Protein AF-A0A2V5LH86-F1 (afdb_monomer)

Mean predicted aligned error: 9.28 Å

Radius of gyration: 18.5 Å; Cα contacts (8 Å, |Δi|>4): 27; chains: 1; bounding box: 34×32×46 Å

Solvent-accessible surface area (backbone atoms only — not comparable to full-atom values): 4906 Å² total; per-residue (Å²): 143,80,87,79,80,80,76,79,79,78,67,91,68,73,64,75,63,52,51,55,53,52,52,52,52,52,50,51,50,51,52,50,54,49,51,32,49,37,94,92,32,45,67,69,60,50,70,58,46,79,75,75,44,44,65,59,57,52,51,38,56,49,49,32,53,46,21,60,76,67,72,33,72,66,55,33,52,55,53,72,103

Structure (mmCIF, N/CA/C/O backbone):
data_AF-A0A2V5LH86-F1
#
_entry.id   AF-A0A2V5LH86-F1
#
loop_
_atom_site.group_PDB
_atom_site.id
_atom_site.type_symbol
_atom_site.label_atom_id
_atom_site.label_alt_id
_atom_site.label_comp_id
_atom_site.label_asym_id
_atom_site.label_entity_id
_atom_site.label_seq_id
_atom_site.pdbx_PDB_ins_code
_atom_site.Cartn_x
_atom_site.Cartn_y
_atom_site.Cartn_z
_atom_site.occupancy
_atom_site.B_iso_or_equiv
_atom_site.auth_seq_id
_atom_site.auth_comp_id
_atom_site.auth_asym_id
_atom_site.auth_atom_id
_atom_site.pdbx_PDB_model_num
ATOM 1 N N . MET A 1 1 ? 21.527 21.795 -30.208 1.00 47.75 1 MET A N 1
ATOM 2 C CA . MET A 1 1 ? 20.199 21.685 -30.853 1.00 47.75 1 MET A CA 1
ATOM 3 C C . MET A 1 1 ? 20.053 20.274 -31.427 1.00 47.75 1 MET A C 1
ATOM 5 O O . MET A 1 1 ? 20.459 20.043 -32.551 1.00 47.75 1 MET A O 1
ATOM 9 N N . LEU A 1 2 ? 19.550 19.308 -30.652 1.00 43.72 2 LEU A N 1
ATOM 10 C CA . LEU A 1 2 ? 19.163 17.982 -31.160 1.00 43.72 2 LEU A CA 1
ATOM 11 C C . LEU A 1 2 ? 17.923 17.534 -30.377 1.00 43.72 2 LEU A C 1
ATOM 13 O O . LEU A 1 2 ? 18.028 16.965 -29.295 1.00 43.72 2 LEU A O 1
ATOM 17 N N . ARG A 1 3 ? 16.733 17.862 -30.894 1.00 49.94 3 ARG A N 1
ATOM 18 C CA . ARG A 1 3 ? 15.466 17.343 -30.367 1.00 49.94 3 ARG A CA 1
ATOM 19 C C . ARG A 1 3 ? 15.337 15.889 -30.827 1.00 49.94 3 ARG A C 1
ATOM 21 O O . ARG A 1 3 ? 15.031 15.638 -31.989 1.00 49.94 3 ARG A O 1
ATOM 28 N N . ARG A 1 4 ? 15.612 14.932 -29.937 1.00 55.28 4 ARG A N 1
ATOM 29 C CA . ARG A 1 4 ? 15.259 13.523 -30.155 1.00 55.28 4 ARG A CA 1
ATOM 30 C C . ARG A 1 4 ? 13.738 13.404 -30.070 1.00 55.28 4 ARG A C 1
ATOM 32 O O . ARG A 1 4 ? 13.155 13.613 -29.012 1.00 55.28 4 ARG A O 1
ATOM 39 N N . ASN A 1 5 ? 13.104 13.095 -31.196 1.00 51.53 5 ASN A N 1
ATOM 40 C CA . ASN A 1 5 ? 11.689 12.749 -31.257 1.00 51.53 5 ASN A CA 1
ATOM 41 C C . ASN A 1 5 ? 11.474 11.385 -30.579 1.00 51.53 5 ASN A C 1
ATOM 43 O O . ASN A 1 5 ? 11.604 10.350 -31.232 1.00 51.53 5 ASN A O 1
ATOM 47 N N . LEU A 1 6 ? 11.134 11.371 -29.284 1.00 47.66 6 LEU A N 1
ATOM 48 C CA . LEU A 1 6 ? 10.508 10.201 -28.668 1.00 47.66 6 LEU A CA 1
ATOM 49 C C . LEU A 1 6 ? 9.104 10.059 -29.263 1.00 47.66 6 LEU A C 1
ATOM 51 O O . LEU A 1 6 ? 8.148 10.711 -28.850 1.00 47.66 6 LEU A O 1
ATOM 55 N N . ARG A 1 7 ? 8.978 9.215 -30.285 1.00 51.34 7 ARG A N 1
ATOM 56 C CA . ARG A 1 7 ? 7.679 8.793 -30.800 1.00 51.34 7 ARG A CA 1
ATOM 57 C C . ARG A 1 7 ? 7.181 7.675 -29.886 1.00 51.34 7 ARG A C 1
ATOM 59 O O . ARG A 1 7 ? 7.498 6.511 -30.117 1.00 51.34 7 ARG A O 1
ATOM 66 N N . VAL A 1 8 ? 6.440 8.032 -28.835 1.00 55.19 8 VAL A N 1
ATOM 67 C CA . VAL A 1 8 ? 5.723 7.056 -28.001 1.00 55.19 8 VAL A CA 1
ATOM 68 C C . VAL A 1 8 ? 4.712 6.355 -28.906 1.00 55.19 8 VAL A C 1
ATOM 70 O O . VAL A 1 8 ? 3.699 6.939 -29.300 1.00 55.19 8 VAL A O 1
ATOM 73 N N . ARG A 1 9 ? 5.029 5.127 -29.324 1.00 48.38 9 ARG A N 1
ATOM 74 C CA . ARG A 1 9 ? 4.123 4.286 -30.109 1.00 48.38 9 ARG A CA 1
ATOM 75 C C . ARG A 1 9 ? 2.974 3.860 -29.198 1.00 48.38 9 ARG A C 1
ATOM 77 O O . ARG A 1 9 ? 3.069 2.841 -28.529 1.00 48.38 9 ARG A O 1
ATOM 84 N N . HIS A 1 10 ? 1.898 4.638 -29.176 1.00 50.53 10 HIS A N 1
ATOM 85 C CA . HIS A 1 10 ? 0.630 4.188 -28.614 1.00 50.53 10 HIS A CA 1
ATOM 86 C C . HIS A 1 10 ? 0.039 3.172 -29.594 1.00 50.53 10 HIS A C 1
ATOM 88 O O . HIS A 1 10 ? -0.588 3.542 -30.587 1.00 50.53 10 HIS A O 1
ATOM 94 N N . ALA A 1 11 ? 0.314 1.888 -29.361 1.00 49.72 11 ALA A N 1
ATOM 95 C CA . ALA A 1 11 ? -0.476 0.825 -29.967 1.00 49.72 11 ALA A CA 1
ATOM 96 C C . ALA A 1 11 ? -1.955 1.031 -29.576 1.00 49.72 11 ALA A C 1
ATOM 98 O O . ALA A 1 11 ? -2.212 1.520 -28.472 1.00 49.72 11 ALA A O 1
ATOM 99 N N . PRO A 1 12 ? -2.928 0.698 -30.444 1.00 50.31 12 PRO A N 1
ATOM 100 C CA . PRO A 1 12 ? -4.340 0.760 -30.091 1.00 50.31 12 PRO A CA 1
ATOM 101 C C . PRO A 1 12 ? -4.610 -0.286 -29.006 1.00 50.31 12 PRO A C 1
ATOM 103 O O . PRO A 1 12 ? -4.821 -1.465 -29.273 1.00 50.31 12 PRO A O 1
ATOM 106 N N . PHE A 1 13 ? -4.515 0.161 -27.762 1.00 55.28 13 PHE A N 1
ATOM 107 C CA . PHE A 1 13 ? -4.807 -0.613 -26.576 1.00 55.28 13 PHE A CA 1
ATOM 108 C C . PHE A 1 13 ? -6.326 -0.830 -26.523 1.00 55.28 13 PHE A C 1
ATOM 110 O O . PHE A 1 13 ? -7.091 0.128 -26.622 1.00 55.28 13 PHE A O 1
ATOM 117 N N . VAL A 1 14 ? -6.790 -2.075 -26.420 1.00 56.56 14 VAL A N 1
ATOM 118 C CA . VAL A 1 14 ? -8.221 -2.395 -26.300 1.00 56.56 14 VAL A CA 1
ATOM 119 C C . VAL A 1 14 ? -8.689 -1.963 -24.903 1.00 56.56 14 VAL A C 1
ATOM 121 O O . VAL A 1 14 ? -8.613 -2.711 -23.937 1.00 56.56 14 VAL A O 1
ATOM 124 N N . VAL A 1 15 ? -9.121 -0.705 -24.776 1.00 56.62 15 VAL A N 1
ATOM 125 C CA . VAL A 1 15 ? -9.367 -0.021 -23.488 1.00 56.62 15 VAL A CA 1
ATOM 126 C C . VAL A 1 15 ? -10.538 -0.614 -22.683 1.00 56.62 15 VAL A C 1
ATOM 128 O O . VAL A 1 15 ? -10.580 -0.458 -21.465 1.00 56.62 15 VAL A O 1
ATOM 131 N N . ALA A 1 16 ? -11.508 -1.268 -23.329 1.00 57.56 16 ALA A N 1
ATOM 132 C CA . ALA A 1 16 ?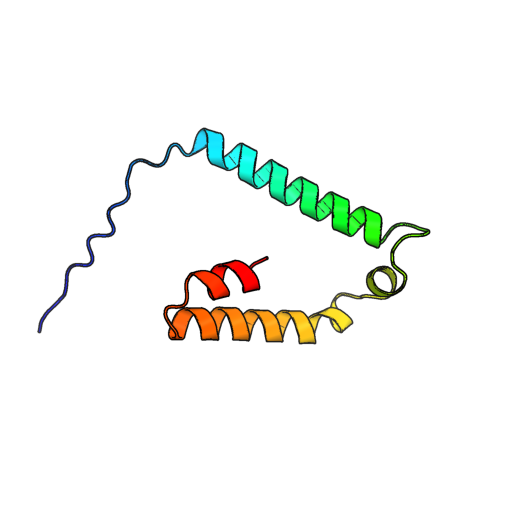 -12.752 -1.684 -22.672 1.00 57.56 16 ALA A CA 1
ATOM 133 C C . ALA A 1 16 ? -12.579 -2.880 -21.717 1.00 57.56 16 ALA A C 1
ATOM 135 O O . ALA A 1 16 ? -13.191 -2.888 -20.654 1.00 57.56 16 ALA A O 1
ATOM 136 N N . ASP A 1 17 ? -11.726 -3.844 -22.066 1.00 61.88 17 ASP A N 1
ATOM 137 C CA . ASP A 1 17 ? -11.526 -5.068 -21.276 1.00 61.88 17 ASP A CA 1
ATOM 138 C C . ASP A 1 17 ? -10.600 -4.819 -20.071 1.00 61.88 17 ASP A C 1
ATOM 140 O O . ASP A 1 17 ? -10.872 -5.243 -18.950 1.00 61.88 17 ASP A O 1
ATOM 144 N N . LEU A 1 18 ? -9.566 -3.982 -20.253 1.00 65.00 18 LEU A N 1
ATOM 145 C CA . LEU A 1 18 ? -8.661 -3.592 -19.166 1.00 65.00 18 LEU A CA 1
ATOM 146 C C . LEU A 1 18 ? -9.384 -2.841 -18.042 1.00 65.00 18 LEU A C 1
ATOM 148 O O . LEU A 1 18 ? -9.044 -3.020 -16.877 1.00 65.00 18 LEU A O 1
ATOM 152 N N . LYS A 1 19 ? -10.364 -1.990 -18.372 1.00 71.06 19 LYS A N 1
ATOM 153 C CA . LYS A 1 19 ? -11.108 -1.234 -17.354 1.00 71.06 19 LYS A CA 1
ATOM 154 C C . LYS A 1 19 ? -11.788 -2.168 -16.356 1.00 71.06 19 LYS A C 1
ATOM 156 O O . LYS A 1 19 ? -11.657 -1.943 -15.160 1.00 71.06 19 LYS A O 1
ATOM 161 N N . ASN A 1 20 ? -12.436 -3.225 -16.844 1.00 78.56 20 ASN A N 1
ATOM 162 C CA . ASN A 1 20 ? -13.110 -4.199 -15.987 1.00 78.56 20 ASN A CA 1
ATOM 163 C C . ASN A 1 20 ? -12.101 -4.984 -15.143 1.00 78.56 20 ASN A C 1
ATOM 165 O O . ASN A 1 20 ? -12.274 -5.094 -13.935 1.00 78.56 20 ASN A O 1
ATOM 169 N N . VAL A 1 21 ? -10.991 -5.420 -15.747 1.00 81.31 21 VAL A N 1
ATOM 170 C CA . VAL A 1 21 ? -9.913 -6.124 -15.036 1.00 81.31 21 VAL A CA 1
ATOM 171 C C . VAL A 1 21 ? -9.320 -5.264 -13.912 1.00 81.31 21 VAL A C 1
ATOM 173 O O . VAL A 1 21 ? -9.206 -5.726 -12.779 1.00 81.31 21 VAL A O 1
ATOM 176 N N . ILE A 1 22 ? -8.985 -3.998 -14.181 1.00 83.38 22 ILE A N 1
ATOM 177 C CA . ILE A 1 22 ? -8.444 -3.080 -13.164 1.00 83.38 22 ILE A CA 1
ATOM 178 C C . ILE A 1 22 ? -9.460 -2.851 -12.043 1.00 83.38 22 ILE A C 1
ATOM 180 O O . ILE A 1 22 ? -9.093 -2.904 -10.869 1.00 83.38 22 ILE A O 1
ATOM 184 N N . THR A 1 23 ? -10.730 -2.615 -12.386 1.00 89.81 23 THR A N 1
ATOM 185 C CA . THR A 1 23 ? -11.789 -2.443 -11.385 1.00 89.81 23 THR A CA 1
ATOM 186 C C . THR A 1 23 ? -11.929 -3.686 -10.504 1.00 89.81 23 THR A C 1
ATOM 188 O O . THR A 1 23 ? -12.013 -3.544 -9.285 1.00 89.81 23 THR A O 1
ATOM 191 N N . ASP A 1 24 ? -11.852 -4.888 -11.076 1.00 93.00 24 ASP A N 1
ATOM 192 C CA . ASP A 1 24 ? -11.936 -6.145 -10.328 1.00 93.00 24 ASP A CA 1
ATOM 193 C C . ASP A 1 24 ? -10.737 -6.357 -9.390 1.00 93.00 24 ASP A C 1
ATOM 195 O O . ASP A 1 24 ? -10.905 -6.817 -8.259 1.00 93.00 24 ASP A O 1
ATOM 199 N N . HIS A 1 25 ? -9.517 -6.032 -9.826 1.00 93.25 25 HIS A N 1
ATOM 200 C CA . HIS A 1 25 ? -8.325 -6.142 -8.977 1.00 93.25 25 HIS A CA 1
ATOM 201 C C . HIS A 1 25 ? -8.346 -5.145 -7.821 1.00 93.25 25 HIS A C 1
ATOM 203 O O . HIS A 1 25 ? -8.066 -5.521 -6.683 1.00 93.25 25 HIS A O 1
ATOM 209 N N . PHE A 1 26 ? -8.739 -3.900 -8.089 1.00 93.69 26 PHE A N 1
ATOM 210 C CA . PHE A 1 26 ? -8.870 -2.895 -7.043 1.00 93.69 26 PHE A CA 1
ATOM 211 C C . PHE A 1 26 ? -9.973 -3.263 -6.041 1.00 93.69 26 PHE A C 1
ATOM 213 O O . PHE A 1 26 ? -9.759 -3.173 -4.835 1.00 93.69 26 PHE A O 1
ATOM 220 N N . ALA A 1 27 ? -11.115 -3.774 -6.515 1.00 96.19 27 ALA A N 1
ATOM 221 C CA . ALA A 1 27 ? -12.172 -4.278 -5.639 1.00 96.19 27 ALA A CA 1
ATOM 222 C C . ALA A 1 27 ? -11.666 -5.408 -4.725 1.00 96.19 27 ALA A C 1
ATOM 224 O O . ALA A 1 27 ? -11.913 -5.383 -3.520 1.00 96.19 27 ALA A O 1
ATOM 225 N N . LYS A 1 28 ? -10.877 -6.352 -5.260 1.00 96.94 28 LYS A N 1
ATOM 226 C CA . LYS A 1 28 ? -10.247 -7.4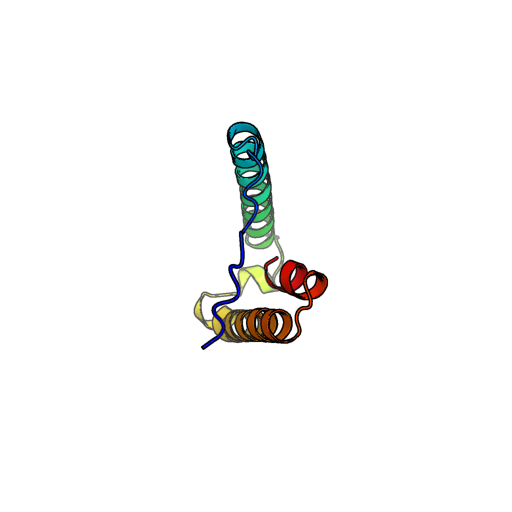17 -4.459 1.00 96.94 28 LYS A CA 1
ATOM 227 C C . LYS A 1 28 ? -9.285 -6.870 -3.404 1.00 96.94 28 LYS A C 1
ATOM 229 O O . LYS A 1 28 ? -9.282 -7.379 -2.285 1.00 96.94 28 LYS A O 1
ATOM 234 N N . LEU A 1 29 ? -8.487 -5.851 -3.730 1.00 96.75 29 LEU A N 1
ATOM 235 C CA . LEU A 1 29 ? -7.625 -5.179 -2.754 1.00 96.75 29 LEU A CA 1
ATOM 236 C C . LEU A 1 29 ? -8.462 -4.553 -1.629 1.00 96.75 29 LEU A C 1
ATOM 238 O O . LEU A 1 29 ? -8.182 -4.791 -0.454 1.00 96.75 29 LEU A O 1
ATOM 242 N N . CYS A 1 30 ? -9.528 -3.822 -1.971 1.00 97.56 30 CYS A N 1
ATOM 243 C CA . CYS A 1 30 ? -10.447 -3.257 -0.983 1.00 97.56 30 CYS A CA 1
ATOM 244 C C . CYS A 1 30 ? -11.069 -4.339 -0.087 1.00 97.56 30 CYS A C 1
ATOM 246 O O . CYS A 1 30 ? -11.138 -4.151 1.127 1.00 97.56 30 CYS A O 1
ATOM 248 N N . ASP A 1 31 ? -11.459 -5.485 -0.651 1.00 98.38 31 ASP A N 1
ATOM 249 C CA . ASP A 1 31 ? -11.996 -6.616 0.111 1.00 98.38 31 ASP A CA 1
ATOM 250 C C . ASP A 1 31 ? -10.966 -7.209 1.083 1.00 98.38 31 ASP A C 1
ATOM 252 O O . ASP A 1 31 ? -11.317 -7.589 2.203 1.00 98.38 31 ASP A O 1
ATOM 256 N N . ILE A 1 32 ? -9.696 -7.305 0.678 1.00 98.19 32 ILE A N 1
ATOM 257 C CA . ILE A 1 32 ? -8.605 -7.771 1.547 1.00 98.19 32 ILE A CA 1
ATOM 258 C C . ILE A 1 32 ? -8.416 -6.797 2.710 1.00 98.19 32 ILE A C 1
ATOM 260 O O . ILE A 1 32 ? -8.451 -7.220 3.866 1.00 98.19 32 ILE A O 1
ATOM 264 N N . VAL A 1 33 ? -8.300 -5.497 2.428 1.00 97.81 33 VAL A N 1
ATOM 265 C CA . VAL A 1 33 ? -8.153 -4.462 3.463 1.00 97.81 33 VAL A CA 1
ATOM 266 C C . VAL A 1 33 ? -9.357 -4.467 4.412 1.00 97.81 33 VAL A C 1
ATOM 268 O O . VAL A 1 33 ? -9.187 -4.410 5.631 1.00 97.81 33 VAL A O 1
ATOM 271 N N . ALA A 1 34 ? -10.577 -4.611 3.887 1.00 98.25 34 ALA A N 1
ATOM 272 C CA . ALA A 1 34 ? -11.789 -4.708 4.696 1.00 98.25 34 ALA A CA 1
ATOM 273 C C . ALA A 1 34 ? -11.764 -5.932 5.627 1.00 98.25 34 ALA A C 1
ATOM 275 O O . ALA A 1 34 ? -12.099 -5.808 6.805 1.00 98.25 34 ALA A O 1
ATOM 276 N N . LYS A 1 35 ? -11.323 -7.098 5.135 1.00 98.56 35 LYS A N 1
ATOM 277 C CA . LYS A 1 35 ? -11.166 -8.317 5.948 1.00 98.56 35 LYS A CA 1
ATOM 278 C C . LYS A 1 35 ? -10.107 -8.154 7.034 1.00 98.56 35 LYS A C 1
ATOM 280 O O . LYS A 1 35 ? -10.354 -8.548 8.170 1.00 98.56 35 L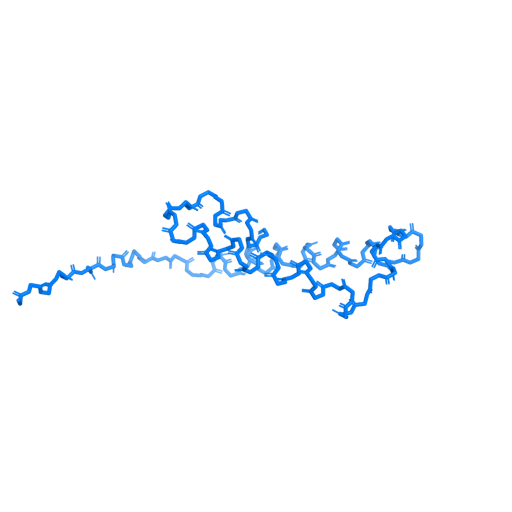YS A O 1
ATOM 285 N N . LEU A 1 36 ? -8.959 -7.555 6.714 1.00 98.56 36 LEU A N 1
ATOM 286 C CA . LEU A 1 36 ? -7.888 -7.319 7.687 1.00 98.56 36 LEU A CA 1
ATOM 287 C C . LEU A 1 36 ? -8.342 -6.370 8.803 1.00 98.56 36 LEU A C 1
ATOM 289 O O . LEU A 1 36 ? -8.011 -6.594 9.964 1.00 98.56 36 LEU A O 1
ATOM 293 N N . ARG A 1 37 ? -9.166 -5.367 8.478 1.00 98.06 37 ARG A N 1
ATOM 294 C CA . ARG A 1 37 ? -9.673 -4.372 9.439 1.00 98.06 37 ARG A CA 1
ATOM 295 C C . ARG A 1 37 ? -10.974 -4.776 10.154 1.00 98.06 37 ARG A C 1
ATOM 297 O O . ARG A 1 37 ? -11.405 -4.074 11.071 1.00 98.06 37 ARG A O 1
ATOM 304 N N . ALA A 1 38 ? -11.610 -5.883 9.771 1.00 98.19 38 ALA A N 1
ATOM 305 C CA . ALA A 1 38 ? -12.849 -6.368 10.384 1.00 98.19 38 ALA A CA 1
ATOM 306 C C . ALA A 1 38 ? -12.638 -6.854 11.837 1.00 98.19 38 ALA A C 1
ATOM 308 O O . ALA A 1 38 ? -11.513 -7.159 12.236 1.00 98.19 38 ALA A O 1
ATOM 309 N N . PRO A 1 39 ? -13.698 -6.974 12.664 1.00 97.88 39 PRO A N 1
ATOM 310 C CA . PRO A 1 39 ? -13.602 -7.654 13.957 1.00 97.88 39 PRO A CA 1
ATOM 311 C C . PRO A 1 39 ? -13.032 -9.074 13.802 1.00 97.88 39 PRO A C 1
ATOM 313 O O . PRO A 1 39 ? -13.520 -9.850 12.986 1.00 97.88 39 PRO A O 1
ATOM 316 N N . GLY A 1 40 ? -11.995 -9.408 14.575 1.00 97.12 40 GLY A N 1
ATOM 317 C CA . GLY A 1 40 ? -11.271 -10.683 14.443 1.00 97.12 40 GLY A CA 1
ATOM 318 C C . GLY A 1 40 ? -10.264 -10.742 13.284 1.00 97.12 40 GLY A C 1
ATOM 319 O O . GLY A 1 40 ? -9.643 -11.783 13.091 1.00 97.12 40 GLY A O 1
ATOM 320 N N . GLY A 1 41 ? -10.091 -9.647 12.534 1.00 97.88 41 GLY A N 1
ATOM 321 C CA . GLY A 1 41 ? -9.031 -9.474 11.542 1.00 97.88 41 GLY A CA 1
ATOM 322 C C . GLY A 1 41 ? -7.653 -9.233 12.169 1.00 97.88 41 GLY A C 1
ATOM 323 O O . GLY A 1 41 ? -7.451 -9.417 13.372 1.00 97.88 41 GLY A O 1
ATOM 324 N N . CYS A 1 42 ? -6.695 -8.802 11.350 1.00 98.38 42 CYS A N 1
ATOM 325 C CA . CYS A 1 42 ? -5.322 -8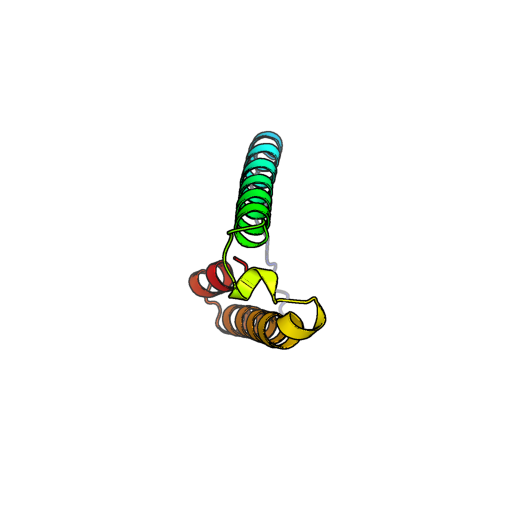.556 11.781 1.00 98.38 42 CYS A CA 1
ATOM 326 C C . CYS A 1 42 ? -5.271 -7.444 12.850 1.00 98.38 42 CYS A C 1
ATOM 328 O O . CYS A 1 42 ? -5.742 -6.331 12.598 1.00 98.38 42 CYS A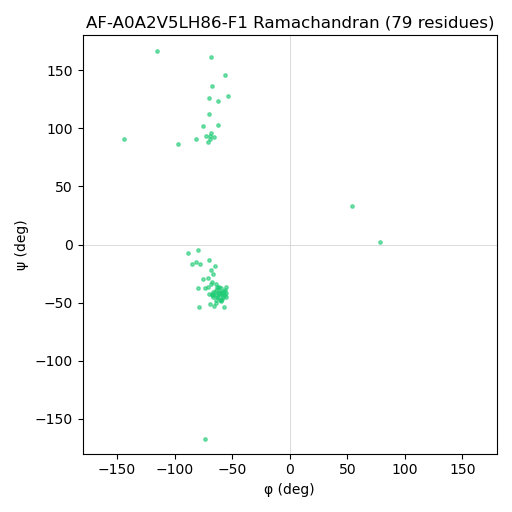 O 1
ATOM 330 N N . PRO A 1 43 ? -4.702 -7.699 14.046 1.00 98.06 43 PRO A N 1
ATOM 331 C CA . PRO A 1 43 ? -4.618 -6.687 15.098 1.00 98.06 43 PRO A CA 1
ATOM 332 C C . PRO A 1 43 ? -3.866 -5.426 14.661 1.00 98.06 43 PRO A C 1
ATOM 334 O O . PRO A 1 43 ? -4.352 -4.324 14.896 1.00 98.06 43 PRO A O 1
ATOM 337 N N . TRP A 1 44 ? -2.744 -5.593 13.953 1.00 97.81 44 TRP A N 1
ATOM 338 C CA . TRP A 1 44 ? -1.916 -4.479 13.492 1.00 97.81 44 TRP A CA 1
ATOM 339 C C . TRP A 1 44 ? -2.662 -3.579 12.499 1.00 97.81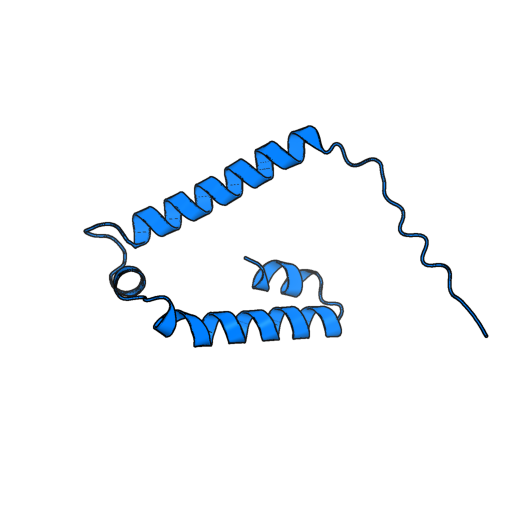 44 TRP A C 1
ATOM 341 O O . TRP A 1 44 ? -2.707 -2.368 12.702 1.00 97.81 44 TRP A O 1
ATOM 351 N N . ASP A 1 45 ? -3.316 -4.157 11.482 1.00 98.06 45 ASP A N 1
ATOM 352 C CA . ASP A 1 45 ? -4.083 -3.397 10.480 1.00 98.06 45 ASP A CA 1
ATOM 353 C C . ASP A 1 45 ? -5.236 -2.617 11.110 1.00 98.06 45 ASP A C 1
ATOM 355 O O . ASP A 1 45 ? -5.551 -1.499 10.698 1.00 98.06 45 ASP A O 1
ATOM 359 N N . ARG A 1 46 ? -5.881 -3.197 12.125 1.00 97.81 46 ARG A N 1
ATOM 360 C CA . ARG A 1 46 ? -6.987 -2.557 12.848 1.00 97.81 46 ARG A CA 1
ATOM 361 C C . ARG A 1 46 ? -6.546 -1.351 13.666 1.00 97.81 46 ARG A C 1
ATOM 363 O O . ARG A 1 46 ? -7.336 -0.425 13.830 1.00 97.81 46 ARG A O 1
ATOM 370 N N . GLU A 1 47 ? -5.326 -1.379 14.188 1.00 97.62 47 GLU A N 1
ATOM 371 C CA . GLU A 1 47 ? -4.747 -0.288 14.974 1.00 97.62 47 GLU A CA 1
ATOM 372 C C . GLU A 1 47 ? -4.253 0.871 14.094 1.00 97.62 47 GLU A C 1
ATOM 374 O O . GLU A 1 47 ? -4.093 1.986 14.591 1.00 97.62 47 GLU A O 1
ATOM 379 N N . GLN A 1 48 ? -4.073 0.650 12.783 1.00 98.31 48 GLN A N 1
ATOM 380 C CA . GLN A 1 48 ? -3.604 1.693 11.873 1.00 98.31 48 GLN A CA 1
ATOM 381 C C . GLN A 1 48 ? -4.621 2.824 11.683 1.00 98.31 48 GLN A C 1
ATOM 383 O O . GLN A 1 48 ? -5.813 2.608 11.416 1.00 98.31 48 GLN A O 1
ATOM 388 N N . THR A 1 49 ? -4.097 4.045 11.720 1.00 97.31 49 THR A N 1
ATOM 389 C CA . THR A 1 49 ? -4.769 5.310 11.411 1.00 97.31 49 THR A CA 1
ATOM 390 C C . THR A 1 49 ? -4.132 5.939 10.173 1.00 97.31 49 THR A C 1
ATOM 392 O O . THR A 1 49 ? -3.036 5.553 9.777 1.00 97.31 49 THR A O 1
ATOM 395 N N . ASN A 1 50 ? -4.775 6.949 9.577 1.00 97.19 50 ASN A N 1
ATOM 396 C CA . ASN A 1 50 ? -4.158 7.684 8.466 1.00 97.19 50 ASN A CA 1
ATOM 397 C C . ASN A 1 50 ? -2.794 8.269 8.865 1.00 97.19 50 ASN A C 1
ATOM 399 O O . ASN A 1 50 ? -1.865 8.205 8.075 1.00 97.19 50 ASN A O 1
ATOM 403 N N . GLU A 1 51 ? -2.668 8.776 10.096 1.00 98.50 51 GLU A N 1
ATOM 404 C CA . GLU A 1 51 ? -1.422 9.348 10.619 1.00 98.50 51 GLU A CA 1
ATOM 405 C C . GLU A 1 51 ? -0.323 8.289 10.780 1.00 98.50 51 GLU A C 1
ATOM 407 O O . GLU A 1 51 ? 0.808 8.504 10.355 1.00 98.50 51 GLU A O 1
ATOM 412 N N . SER A 1 52 ? -0.647 7.121 11.350 1.00 98.12 52 SER A N 1
ATOM 413 C CA . SER A 1 52 ? 0.352 6.066 11.579 1.00 98.12 52 SER A CA 1
ATOM 414 C C . SER A 1 52 ? 0.870 5.434 10.286 1.00 98.12 52 SER A C 1
ATOM 416 O O . SER A 1 52 ? 1.967 4.884 10.287 1.00 98.12 52 SER A O 1
ATOM 418 N N . LEU A 1 53 ? 0.108 5.533 9.192 1.00 98.12 53 LEU A N 1
ATOM 419 C CA . LEU A 1 53 ? 0.496 5.038 7.871 1.00 98.12 53 LEU A CA 1
ATOM 420 C C . LEU A 1 53 ? 1.347 6.031 7.066 1.00 98.12 53 LEU A C 1
ATOM 422 O O . LEU A 1 53 ? 1.993 5.617 6.107 1.00 98.12 53 LEU A O 1
ATOM 426 N N . LEU A 1 54 ? 1.373 7.321 7.430 1.00 98.38 54 LEU A N 1
ATOM 427 C CA . LEU A 1 54 ? 2.116 8.340 6.678 1.00 98.38 54 LEU A CA 1
ATOM 428 C C . LEU A 1 54 ? 3.608 8.022 6.498 1.00 98.38 54 LEU A C 1
ATOM 430 O O . LEU A 1 54 ? 4.088 8.219 5.383 1.00 98.38 54 LEU A O 1
ATOM 434 N N . PRO A 1 55 ? 4.355 7.544 7.517 1.00 98.38 55 PRO A N 1
ATOM 435 C CA . PRO A 1 55 ? 5.776 7.253 7.345 1.00 98.38 55 PRO A CA 1
ATOM 436 C C . PRO A 1 55 ? 6.027 6.206 6.258 1.00 98.38 55 PRO A C 1
ATOM 438 O O . PRO A 1 55 ? 6.810 6.469 5.351 1.00 98.38 55 PRO A O 1
ATOM 441 N N . ALA A 1 56 ? 5.296 5.087 6.304 1.00 97.31 56 ALA A N 1
ATOM 442 C CA . ALA A 1 56 ? 5.395 4.029 5.302 1.00 97.31 56 ALA A CA 1
ATOM 443 C C . ALA A 1 56 ? 4.965 4.535 3.919 1.00 97.31 56 ALA A C 1
ATOM 445 O O . ALA A 1 56 ? 5.681 4.356 2.947 1.00 97.31 56 ALA A O 1
ATOM 446 N N . LEU A 1 57 ? 3.852 5.272 3.825 1.00 97.56 57 LEU A N 1
ATOM 447 C CA . LEU A 1 57 ? 3.395 5.827 2.546 1.00 97.56 57 LEU A CA 1
ATOM 448 C C . LEU A 1 57 ? 4.427 6.772 1.902 1.00 97.56 57 LEU A C 1
ATOM 450 O O . LEU A 1 57 ? 4.555 6.818 0.680 1.00 97.56 57 LEU A O 1
ATOM 454 N N . ILE A 1 58 ? 5.137 7.561 2.712 1.00 98.50 58 ILE A N 1
ATOM 455 C CA . ILE A 1 58 ? 6.194 8.453 2.228 1.00 98.50 58 ILE A CA 1
ATOM 456 C C . ILE A 1 58 ? 7.411 7.644 1.769 1.00 98.50 58 ILE A C 1
ATOM 458 O O . ILE A 1 58 ? 7.982 7.984 0.735 1.00 98.50 58 ILE A O 1
ATOM 462 N N . GLU A 1 59 ? 7.802 6.611 2.516 1.00 98.62 59 GLU A N 1
ATOM 463 C CA . GLU A 1 59 ? 8.910 5.711 2.171 1.00 98.62 59 GLU A CA 1
ATOM 464 C C . GLU A 1 59 ? 8.685 5.055 0.803 1.00 98.62 59 GLU A C 1
ATOM 466 O O . GLU A 1 59 ? 9.475 5.293 -0.109 1.00 98.62 59 GLU A O 1
ATOM 471 N N . GLU A 1 60 ? 7.534 4.415 0.608 1.00 98.31 60 GLU A N 1
ATOM 472 C CA . GLU A 1 60 ? 7.126 3.799 -0.665 1.00 98.31 60 GLU A CA 1
ATOM 473 C C . GLU A 1 60 ? 7.159 4.815 -1.825 1.00 98.31 60 GLU A C 1
ATOM 475 O O . GLU A 1 60 ? 7.659 4.552 -2.920 1.00 98.31 60 GLU A O 1
ATOM 480 N N . ALA A 1 61 ? 6.702 6.054 -1.593 1.00 98.44 61 ALA A N 1
ATOM 481 C CA . ALA A 1 61 ? 6.760 7.107 -2.609 1.00 98.44 61 ALA A CA 1
ATOM 482 C C . ALA A 1 61 ? 8.203 7.492 -2.993 1.00 98.44 61 ALA A C 1
ATOM 484 O O . ALA A 1 61 ? 8.468 7.847 -4.151 1.00 98.44 61 ALA A O 1
ATOM 485 N N . TYR A 1 62 ? 9.144 7.439 -2.046 1.00 98.62 62 TYR A N 1
ATOM 486 C CA . TYR A 1 62 ? 10.564 7.624 -2.338 1.00 98.62 62 TYR A CA 1
ATOM 487 C C . TYR A 1 62 ? 11.149 6.431 -3.092 1.00 98.62 62 TYR A C 1
ATOM 489 O O . TYR A 1 62 ? 11.952 6.660 -3.998 1.00 98.62 62 TYR A O 1
ATOM 497 N N . GLU A 1 63 ? 10.729 5.208 -2.786 1.00 98.62 63 GLU A N 1
ATOM 498 C CA . GLU A 1 63 ? 11.183 3.994 -3.470 1.00 98.62 63 GLU A CA 1
ATOM 499 C C . GLU A 1 63 ? 10.690 3.940 -4.920 1.00 98.62 63 GLU A C 1
ATOM 501 O O . GLU A 1 63 ? 11.491 3.731 -5.834 1.00 98.62 63 GLU A O 1
ATOM 506 N N . VAL A 1 64 ? 9.430 4.306 -5.182 1.00 98.62 64 VAL A N 1
ATOM 507 C CA . VAL A 1 64 ? 8.915 4.522 -6.549 1.00 98.62 64 VAL A CA 1
ATOM 508 C C . VAL A 1 64 ? 9.780 5.543 -7.301 1.00 98.62 64 VAL A C 1
ATOM 510 O O . VAL A 1 64 ? 10.147 5.347 -8.468 1.00 98.62 64 VAL A O 1
ATOM 513 N N . ALA A 1 65 ? 10.125 6.660 -6.650 1.00 98.62 65 ALA A N 1
ATOM 514 C CA . ALA A 1 65 ? 10.954 7.700 -7.253 1.00 98.62 65 ALA A CA 1
ATOM 515 C C . ALA A 1 65 ? 12.403 7.237 -7.485 1.00 98.62 65 ALA A C 1
ATOM 517 O O . ALA A 1 65 ? 13.036 7.668 -8.452 1.00 98.62 65 ALA A O 1
ATOM 518 N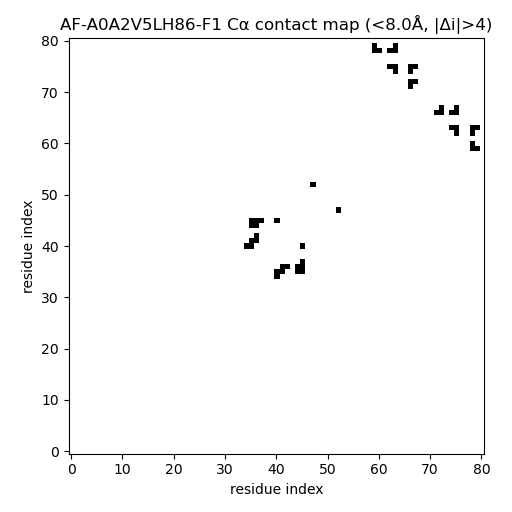 N . GLU A 1 66 ? 12.942 6.388 -6.613 1.00 98.62 66 GLU A N 1
ATOM 519 C CA . GLU A 1 66 ? 14.251 5.756 -6.770 1.00 98.62 66 GLU A CA 1
ATOM 520 C C . GLU A 1 66 ? 14.247 4.800 -7.966 1.00 98.62 66 GLU A C 1
ATOM 522 O O . GLU A 1 66 ? 15.052 4.982 -8.881 1.00 98.62 66 GLU A O 1
ATOM 527 N N . ALA A 1 67 ? 13.293 3.866 -8.021 1.00 98.56 67 ALA A N 1
ATOM 528 C CA . ALA A 1 67 ? 13.145 2.906 -9.111 1.00 98.56 67 ALA A CA 1
ATOM 529 C C . ALA A 1 67 ? 12.982 3.602 -10.473 1.00 98.56 67 ALA A C 1
ATOM 531 O O . ALA A 1 67 ? 13.629 3.230 -11.451 1.00 98.56 67 ALA A O 1
ATOM 532 N N . THR A 1 68 ? 12.213 4.698 -10.515 1.00 98.06 68 THR A N 1
ATOM 533 C CA . THR A 1 68 ? 12.067 5.544 -11.712 1.00 98.06 68 THR A CA 1
ATOM 534 C C . THR A 1 68 ? 13.412 6.101 -12.186 1.00 98.06 68 THR A C 1
ATOM 536 O O . THR A 1 68 ? 13.719 6.072 -13.376 1.00 98.06 68 THR A O 1
ATOM 539 N N . ARG A 1 69 ? 14.226 6.641 -11.269 1.00 98.56 69 ARG A N 1
ATOM 540 C CA . ARG A 1 69 ? 15.545 7.212 -11.600 1.00 98.56 69 ARG A CA 1
ATOM 541 C C . ARG A 1 69 ? 16.563 6.137 -11.971 1.00 98.56 69 ARG A C 1
ATOM 543 O O . ARG A 1 69 ? 17.484 6.432 -12.726 1.00 98.56 69 ARG A O 1
ATOM 550 N N . GLY A 1 70 ? 16.402 4.934 -11.427 1.00 98.06 70 GLY A N 1
ATOM 551 C CA . GLY A 1 70 ? 17.220 3.764 -11.727 1.00 98.06 70 GLY A CA 1
ATOM 552 C C . GLY A 1 70 ? 16.846 3.043 -13.023 1.00 98.06 70 GLY A C 1
ATOM 553 O O . GLY A 1 70 ? 17.549 2.105 -13.381 1.00 98.06 70 GLY A O 1
ATOM 554 N N . GLU A 1 71 ? 15.779 3.465 -13.717 1.00 98.12 71 GLU A N 1
ATOM 555 C CA . GLU A 1 71 ? 15.211 2.752 -14.874 1.00 98.12 71 GLU A CA 1
ATOM 556 C C . GLU A 1 71 ? 14.878 1.275 -14.551 1.00 98.12 71 GLU A C 1
ATOM 558 O O . GLU A 1 71 ? 14.991 0.391 -15.401 1.00 98.12 71 GLU A O 1
ATOM 563 N N . ASP A 1 72 ? 14.467 1.003 -13.305 1.00 98.19 72 ASP A N 1
ATOM 564 C CA . ASP A 1 72 ? 14.111 -0.334 -12.821 1.00 98.19 72 ASP A CA 1
ATOM 565 C C . ASP A 1 72 ? 12.592 -0.548 -12.875 1.00 98.19 72 ASP A C 1
ATOM 567 O O . ASP A 1 72 ? 11.860 -0.334 -11.906 1.00 98.19 72 ASP A O 1
ATOM 571 N N . ASP A 1 73 ? 12.111 -0.993 -14.036 1.00 97.50 73 ASP A N 1
ATOM 572 C CA . ASP A 1 73 ? 10.691 -1.267 -14.285 1.00 97.50 73 ASP A CA 1
ATOM 573 C C . ASP A 1 73 ? 10.125 -2.418 -13.434 1.00 97.50 73 ASP A C 1
ATOM 575 O O . ASP A 1 73 ? 8.902 -2.590 -13.374 1.00 97.50 73 ASP A O 1
ATOM 579 N N . ALA A 1 74 ? 10.973 -3.281 -12.864 1.00 97.88 74 ALA A N 1
ATOM 580 C CA . ALA A 1 74 ? 10.524 -4.367 -11.999 1.00 97.88 74 ALA A CA 1
ATOM 581 C C . ALA A 1 74 ? 10.221 -3.821 -10.607 1.00 97.88 74 ALA A C 1
ATOM 583 O O . ALA A 1 74 ? 9.082 -3.950 -10.160 1.00 97.88 74 ALA A O 1
ATOM 584 N N . ARG A 1 75 ? 11.192 -3.128 -10.005 1.00 97.56 75 ARG A N 1
ATOM 585 C CA . ARG A 1 75 ? 11.020 -2.479 -8.704 1.00 97.56 75 ARG A CA 1
ATOM 586 C C . ARG A 1 75 ? 9.929 -1.416 -8.755 1.00 97.56 75 ARG A C 1
ATOM 588 O O . ARG A 1 75 ? 9.051 -1.408 -7.912 1.00 97.56 75 ARG A O 1
ATOM 595 N N . PHE A 1 76 ? 9.869 -0.610 -9.818 1.00 98.06 76 PHE A N 1
ATOM 596 C CA . PHE A 1 76 ? 8.807 0.390 -9.985 1.00 98.06 76 PHE A CA 1
ATOM 597 C C . PHE A 1 76 ? 7.393 -0.209 -9.915 1.00 98.06 76 PHE A C 1
ATOM 599 O O . PHE A 1 76 ? 6.478 0.429 -9.403 1.00 98.06 76 PHE A O 1
ATOM 606 N N . ARG A 1 77 ? 7.192 -1.420 -10.452 1.00 96.81 77 ARG A N 1
ATOM 607 C CA . ARG A 1 77 ? 5.897 -2.113 -10.376 1.00 96.81 77 ARG A CA 1
ATOM 608 C C . ARG A 1 77 ? 5.619 -2.700 -8.996 1.00 96.81 77 ARG A C 1
ATOM 610 O O . ARG A 1 77 ? 4.451 -2.812 -8.660 1.00 96.81 77 ARG A O 1
ATOM 617 N N . GLU A 1 78 ? 6.652 -3.087 -8.258 1.00 97.25 78 GLU A N 1
ATOM 618 C CA . GLU A 1 78 ? 6.541 -3.612 -6.894 1.00 97.25 78 GLU A CA 1
ATOM 619 C C . GLU A 1 78 ? 6.113 -2.513 -5.914 1.00 97.25 78 GLU A C 1
ATOM 621 O O . GLU A 1 78 ? 5.080 -2.663 -5.271 1.00 97.25 78 GLU A O 1
ATOM 626 N N . GLU A 1 79 ? 6.794 -1.362 -5.914 1.00 97.69 79 GLU A N 1
ATOM 627 C CA . GLU A 1 79 ? 6.513 -0.274 -4.952 1.00 97.69 79 GLU A CA 1
ATOM 628 C C . GLU A 1 79 ? 5.160 0.436 -5.205 1.00 97.69 79 GLU A C 1
ATOM 630 O O . GLU A 1 79 ? 4.676 1.224 -4.395 1.00 97.69 79 GLU A O 1
ATOM 635 N N . LEU A 1 80 ? 4.521 0.212 -6.362 1.00 95.38 80 LEU A N 1
ATOM 636 C CA . LEU A 1 80 ? 3.167 0.720 -6.634 1.00 95.38 80 LEU A CA 1
ATOM 637 C C . LEU A 1 80 ? 2.054 -0.154 -6.028 1.00 95.38 80 LEU A C 1
ATOM 639 O O . LEU A 1 80 ? 0.912 0.318 -5.951 1.00 95.38 80 LEU A O 1
ATOM 643 N N . GLY A 1 81 ? 2.380 -1.384 -5.612 1.00 90.88 81 GLY A N 1
ATOM 644 C CA . GLY A 1 81 ? 1.435 -2.398 -5.131 1.00 90.88 81 GLY A CA 1
ATOM 645 C C . GLY A 1 81 ? 1.084 -3.478 -6.150 1.00 90.88 81 GLY A C 1
ATOM 646 O O . GLY A 1 81 ? 0.568 -3.143 -7.243 1.00 90.88 81 GLY A O 1
#

Foldseek 3Di:
DDDDPPPPPPDPDPPPVVVVVVVVVVVVVVVVLCQQCDVVHPPVSVPDDPVNCVVVVVVLVVQLVVCVVVVNPPSNVVSVD

pLDDT: mean 86.63, std 18.67, range [43.72, 98.62]

Nearest PDB structures (foldseek):
  2yxh-assembly1_B  TM=8.697E-01  e=4.215E-02  Thermotoga maritima MSB8
  7yh5-assembly3_F-2  TM=8.895E-01  e=4.500E-02  Mycobacterium tuberculosis
  7yh5-assembly1_A  TM=7.425E-01  e=1.804E-02  Mycobacterium tuberculosis
  7yh5-assembly2_D  TM=7.048E-01  e=7.107E-02  Mycobacterium tuberculosis
  3cra-assembly1_B  TM=9.259E-01  e=3.190E-01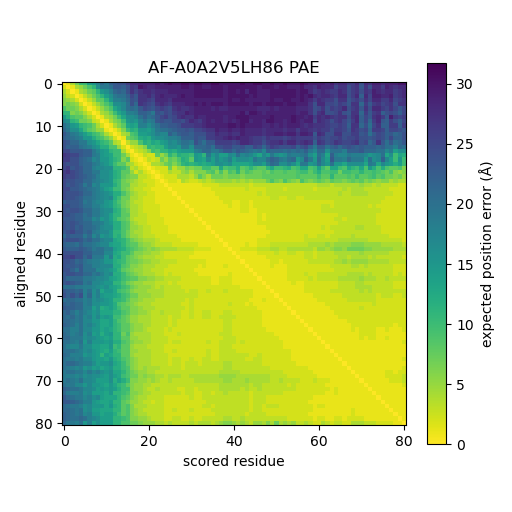  Escherichia coli K-12

Secondary structure (DSSP, 8-state):
--------------HHHHHHHHHHHHHHHHHHHHHHHSTTS-HHHHH--HHHHHHHHHHHHHHHHHHHHTT-HHHHHHTT-

Sequence (81 aa):
MLRR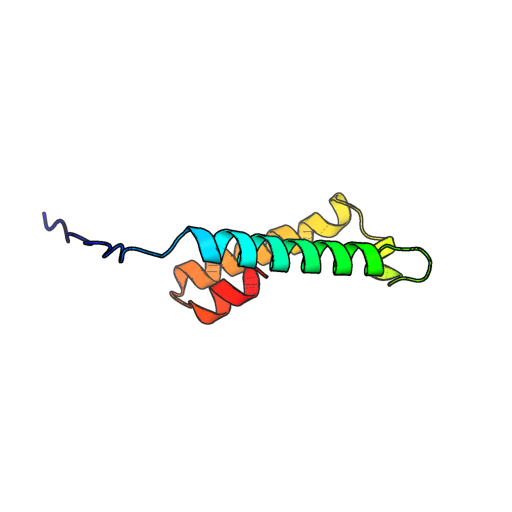NLRVRHAPFVVADLKNVITDHFAKLCDIVAKLRAPGGCPWDREQTNESLLPALIEEAYEVAEATRGEDDARFREELG